Protein AF-A0A9E7F0Q2-F1 (afdb_monomer)

InterPro domains:
  IPR002325 Cytochrome f [PF01333] (90-139)
  IPR002325 Cytochrome f [PR00610] (8-28)
  IPR002325 Cytochrome f [PR00610] (29-49)
  IPR002325 Cytochrome f [PR00610] (50-70)
  IPR011054 Rudiment single hybrid motif [SSF51246] (91-139)
  IPR024094 Cytochrome f large domain [PF16639] (1-76)
  IPR036826 Cytochrome f large domain superfamily [G3DSA:2.60.40.830] (1-110)
  IPR036826 Cytochrome f large domain superfamily [SSF49441] (1-91)

Nearest PDB structures (foldseek):
  9es7-assembly1_C  TM=5.267E-01  e=2.526E-14  Spinacia oleracea
  1cfm-assembly1_C  TM=5.278E-01  e=4.894E-13  Chlamydomonas reinhardtii
  1e2v-assembly3_C  TM=5.280E-01  e=6.845E-13  Chlamydomonas reinhardtii
  1e2w-assembly2_B  TM=5.289E-01  e=1.132E-12  Chlamydomonas reinhardtii
  1q90-assembly1_A  TM=5.269E-01  e=1.198E-12  Chlamydomonas reinhardtii

Structure (mmCIF, N/CA/C/O backbone):
data_AF-A0A9E7F0Q2-F1
#
_entry.id   AF-A0A9E7F0Q2-F1
#
loop_
_atom_site.group_PDB
_atom_site.id
_atom_site.type_symbol
_atom_site.label_atom_id
_atom_site.label_alt_id
_atom_site.label_comp_id
_atom_site.label_asym_id
_atom_site.label_entity_id
_atom_site.label_seq_id
_atom_site.pdbx_PDB_ins_code
_atom_site.Cartn_x
_atom_site.Cartn_y
_atom_site.Cartn_z
_atom_site.occupancy
_atom_site.B_iso_or_equiv
_atom_site.auth_seq_id
_atom_site.auth_comp_id
_atom_site.auth_asym_id
_atom_site.auth_atom_id
_atom_site.pdbx_PDB_model_num
ATOM 1 N N . ASN A 1 1 ? -33.727 -5.129 34.393 1.00 80.00 1 ASN A N 1
ATOM 2 C CA . ASN A 1 1 ? -34.255 -5.003 35.777 1.00 80.00 1 ASN A CA 1
ATOM 3 C C . ASN A 1 1 ? -34.724 -3.576 36.119 1.00 80.00 1 ASN A C 1
ATOM 5 O O . ASN A 1 1 ? -34.947 -3.309 37.291 1.00 80.00 1 ASN A O 1
ATOM 9 N N . GLY A 1 2 ? -34.888 -2.661 35.147 1.00 88.81 2 GLY A N 1
ATOM 10 C CA . GLY A 1 2 ? -35.464 -1.324 35.382 1.00 88.81 2 GLY A CA 1
ATOM 11 C C . GLY A 1 2 ? -34.615 -0.370 36.233 1.00 88.81 2 GLY A C 1
ATOM 12 O O . GLY A 1 2 ? -35.042 0.746 36.510 1.00 88.81 2 GLY A O 1
ATOM 13 N N . LYS A 1 3 ? -33.417 -0.790 36.655 1.00 93.00 3 LYS A N 1
ATOM 14 C CA . LYS A 1 3 ? -32.514 0.031 37.461 1.00 93.00 3 LYS A CA 1
ATOM 15 C C . LYS A 1 3 ? -31.758 1.002 36.561 1.00 93.00 3 LYS A C 1
ATOM 17 O O . LYS A 1 3 ? -31.363 0.641 35.453 1.00 93.00 3 LYS A O 1
ATOM 22 N N . LYS A 1 4 ? -31.519 2.215 37.062 1.00 91.06 4 LYS A N 1
ATOM 23 C CA . LYS A 1 4 ? -30.591 3.157 36.426 1.00 91.06 4 LYS A CA 1
ATOM 24 C C . LYS A 1 4 ? -29.217 2.489 36.321 1.00 91.06 4 LYS A C 1
ATOM 26 O O . LYS A 1 4 ? -28.730 1.937 37.307 1.00 91.06 4 LYS A O 1
ATOM 31 N N . GLY A 1 5 ? -28.632 2.514 35.131 1.00 87.75 5 GLY A N 1
ATOM 32 C CA . GLY A 1 5 ? -27.338 1.909 34.834 1.00 87.75 5 GLY A CA 1
ATOM 33 C C . GLY A 1 5 ? -26.410 2.905 34.153 1.00 87.75 5 GLY A C 1
ATOM 34 O O . GLY A 1 5 ? -26.856 3.930 33.638 1.00 87.75 5 GLY A O 1
ATOM 35 N N . ALA A 1 6 ? -25.116 2.595 34.167 1.00 90.44 6 ALA A N 1
ATOM 36 C CA . ALA A 1 6 ? -24.133 3.337 33.392 1.00 90.44 6 ALA A CA 1
ATOM 37 C C . ALA A 1 6 ? -24.373 3.143 31.884 1.00 90.44 6 ALA A C 1
ATOM 39 O O . ALA A 1 6 ? -24.890 2.111 31.452 1.00 90.44 6 ALA A O 1
ATOM 40 N N . LEU A 1 7 ? -23.993 4.148 31.093 1.00 92.94 7 LEU A N 1
ATOM 41 C CA . LEU A 1 7 ? -24.114 4.108 29.639 1.00 92.94 7 LEU A CA 1
ATOM 42 C C . LEU A 1 7 ? -22.930 3.371 29.012 1.00 92.94 7 LEU A C 1
ATOM 44 O O . LEU A 1 7 ? -21.785 3.500 29.452 1.00 92.94 7 LEU A O 1
ATOM 48 N N . ASN A 1 8 ? -23.225 2.643 27.940 1.00 92.88 8 ASN A N 1
ATOM 49 C CA . ASN A 1 8 ? -22.222 2.070 27.058 1.00 92.88 8 ASN A CA 1
ATOM 50 C C . ASN A 1 8 ? -22.107 2.914 25.789 1.00 92.88 8 ASN A C 1
ATOM 52 O O . ASN A 1 8 ? -23.048 3.605 25.402 1.00 92.88 8 ASN A O 1
ATOM 56 N N . VAL A 1 9 ? -20.957 2.818 25.138 1.00 93.38 9 VAL A N 1
ATOM 57 C CA . VAL A 1 9 ? -20.650 3.484 23.875 1.00 9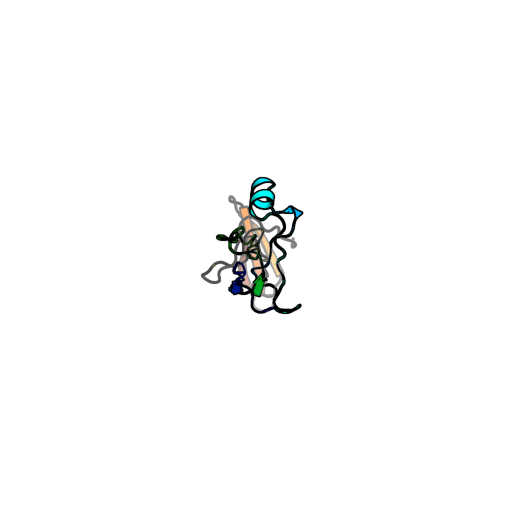3.38 9 VAL A CA 1
ATOM 58 C C . VAL A 1 9 ? -20.190 2.464 22.840 1.00 93.38 9 VAL A C 1
ATOM 60 O O . VAL A 1 9 ? -19.777 1.348 23.167 1.00 93.38 9 VAL A O 1
ATOM 63 N N . GLY A 1 10 ? -20.277 2.854 21.578 1.00 93.50 10 GLY A N 1
ATOM 64 C CA . GLY A 1 10 ? -19.790 2.094 20.438 1.00 93.50 10 GLY A CA 1
ATOM 65 C C . GLY A 1 10 ? -19.633 3.018 19.240 1.00 93.50 10 GLY A C 1
ATOM 66 O O . GLY A 1 10 ? -20.164 4.130 19.236 1.00 93.50 10 GLY A O 1
ATOM 67 N N . ALA A 1 11 ? -18.893 2.565 18.236 1.00 93.62 11 ALA A N 1
ATOM 68 C CA . ALA A 1 11 ? -18.626 3.345 17.038 1.00 93.62 11 ALA A CA 1
ATOM 69 C C . ALA A 1 11 ? -18.491 2.447 15.807 1.00 93.62 11 ALA A C 1
ATOM 71 O O . ALA A 1 11 ? -18.121 1.273 15.900 1.00 93.62 11 ALA A O 1
ATOM 72 N N . VAL A 1 12 ? -18.769 3.039 14.647 1.00 95.00 12 VAL A N 1
ATOM 73 C CA . VAL A 1 12 ? -18.472 2.462 13.335 1.00 95.00 12 VAL A CA 1
ATOM 74 C C . VAL A 1 12 ? -17.597 3.452 12.582 1.00 95.00 12 VAL A C 1
ATOM 76 O O . VAL A 1 12 ? -17.974 4.611 12.416 1.00 95.00 12 VAL A O 1
ATOM 79 N N . LEU A 1 13 ? -16.437 2.989 12.130 1.00 95.31 13 LEU A N 1
ATOM 80 C CA . LEU A 1 13 ? -15.489 3.756 11.335 1.00 95.31 13 LEU A CA 1
ATOM 81 C C . LEU A 1 13 ? -15.464 3.193 9.912 1.00 95.31 13 LEU A C 1
ATOM 83 O O . LEU A 1 13 ? -15.218 2.004 9.717 1.00 95.31 13 LEU A O 1
ATOM 87 N N . ILE A 1 14 ? -15.731 4.048 8.925 1.00 95.94 14 ILE A N 1
ATOM 88 C CA . ILE A 1 14 ? -15.722 3.702 7.499 1.00 95.94 14 ILE A CA 1
ATOM 89 C C . ILE A 1 14 ? -14.532 4.409 6.858 1.00 95.94 14 ILE A C 1
ATOM 91 O O . ILE A 1 14 ? -14.453 5.636 6.890 1.00 95.94 14 ILE A O 1
ATOM 95 N N . LEU A 1 15 ? -13.616 3.634 6.283 1.00 94.69 15 LEU A N 1
ATOM 96 C CA . LEU A 1 15 ? -12.395 4.129 5.650 1.00 94.69 15 LEU A CA 1
ATOM 97 C C . LEU A 1 15 ? -12.421 3.902 4.132 1.00 94.69 15 LEU A C 1
ATOM 99 O O . LEU A 1 15 ? -13.164 3.037 3.653 1.00 94.69 15 LEU A O 1
ATOM 103 N N . PRO A 1 16 ? -11.592 4.634 3.363 1.00 94.00 16 PRO A N 1
ATOM 104 C CA . PRO A 1 16 ? -11.366 4.334 1.955 1.00 94.00 16 PRO A CA 1
ATOM 105 C C . PRO A 1 16 ? -10.877 2.897 1.745 1.00 94.00 16 PRO A C 1
ATOM 107 O O . PRO A 1 16 ? -10.318 2.266 2.646 1.00 94.00 16 PRO A O 1
ATOM 110 N N . ASP A 1 17 ? -11.068 2.382 0.535 1.00 89.25 17 ASP A N 1
ATOM 111 C CA . ASP A 1 17 ? -10.599 1.044 0.191 1.00 89.25 17 ASP A CA 1
ATOM 112 C C . ASP A 1 17 ? -9.067 0.941 0.307 1.00 89.25 17 ASP A C 1
ATOM 114 O O . ASP A 1 17 ? -8.327 1.882 0.020 1.00 89.25 17 ASP A O 1
ATOM 118 N N . GLY A 1 18 ? -8.596 -0.222 0.764 1.00 88.88 18 GLY A N 1
ATOM 119 C CA . GLY A 1 18 ? -7.180 -0.498 1.026 1.00 88.88 18 GLY A CA 1
ATOM 120 C C . GLY A 1 18 ? -6.723 -0.207 2.459 1.00 88.88 18 GLY A C 1
ATOM 121 O O . GLY A 1 18 ? -5.717 -0.765 2.883 1.00 88.88 18 GLY A O 1
ATOM 122 N N . PHE A 1 19 ? -7.463 0.597 3.226 1.00 93.19 19 PHE A N 1
ATOM 123 C CA . PHE A 1 19 ? -7.202 0.761 4.657 1.00 93.19 19 PHE A CA 1
ATOM 124 C C . PHE A 1 19 ? -7.763 -0.420 5.455 1.00 93.19 19 PHE A C 1
ATOM 126 O O . PHE A 1 19 ? -8.874 -0.892 5.197 1.00 93.19 19 PHE A O 1
ATOM 133 N N . GLU A 1 20 ? -7.022 -0.870 6.463 1.00 93.25 20 GLU A N 1
ATOM 134 C CA . GLU A 1 20 ? -7.457 -1.938 7.368 1.00 93.25 20 GLU A CA 1
ATOM 135 C C . GLU A 1 20 ? -6.935 -1.721 8.796 1.00 93.25 20 GLU A C 1
ATOM 137 O O . GLU A 1 20 ? -6.177 -0.789 9.065 1.00 93.25 20 GLU A O 1
ATOM 142 N N . LEU A 1 21 ? -7.374 -2.558 9.740 1.00 92.75 21 LEU A N 1
ATOM 143 C CA . LEU A 1 21 ? -6.813 -2.566 11.092 1.00 92.75 21 LEU A CA 1
ATOM 144 C C . LEU A 1 21 ? -5.340 -2.966 11.044 1.00 92.75 21 LEU A C 1
ATOM 146 O O . LEU A 1 21 ? -4.980 -3.956 10.406 1.00 92.75 21 LEU A O 1
ATOM 150 N N . ALA A 1 22 ? -4.500 -2.228 11.765 1.00 92.38 22 ALA A N 1
ATOM 151 C CA . ALA A 1 22 ? -3.095 -2.569 11.872 1.00 92.38 22 ALA A CA 1
ATOM 152 C C . ALA A 1 22 ? -2.920 -3.908 12.611 1.00 92.38 22 ALA A C 1
ATOM 154 O O . ALA A 1 22 ? -3.554 -4.132 13.649 1.00 92.38 22 ALA A O 1
ATOM 155 N N . PRO A 1 23 ? -2.051 -4.799 12.109 1.00 90.50 23 PRO A N 1
ATOM 156 C CA . PRO A 1 23 ? -1.754 -6.049 12.785 1.00 90.50 23 PRO A CA 1
ATOM 157 C C . PRO A 1 23 ? -0.984 -5.782 14.090 1.00 90.50 23 PRO A C 1
ATOM 159 O O . PRO A 1 23 ? -0.302 -4.765 14.241 1.00 90.50 23 PRO A O 1
ATOM 162 N N . LEU A 1 24 ? -1.121 -6.685 15.067 1.00 87.19 24 LEU A N 1
ATOM 163 C CA . LEU A 1 24 ? -0.642 -6.478 16.444 1.00 87.19 24 LEU A CA 1
ATOM 164 C C . LEU A 1 24 ? 0.873 -6.252 16.549 1.00 87.19 24 LEU A C 1
ATOM 166 O O . LEU A 1 24 ? 1.338 -5.640 17.508 1.00 87.19 24 LEU A O 1
ATOM 170 N N . ASP A 1 25 ? 1.646 -6.753 15.598 1.00 90.31 25 ASP A N 1
ATOM 171 C CA . ASP A 1 25 ? 3.094 -6.577 15.491 1.00 90.31 25 ASP A CA 1
ATOM 172 C C . ASP A 1 25 ? 3.498 -5.157 15.059 1.00 90.31 25 ASP A C 1
ATOM 174 O O . ASP A 1 25 ? 4.584 -4.705 15.413 1.00 90.31 25 ASP A O 1
ATOM 178 N N . ARG A 1 26 ? 2.619 -4.421 14.365 1.00 89.50 26 ARG A N 1
ATOM 179 C CA . ARG A 1 26 ? 2.870 -3.041 13.905 1.00 89.50 26 ARG A CA 1
ATOM 180 C C . ARG A 1 26 ? 2.413 -1.954 14.882 1.00 89.50 26 ARG A C 1
ATOM 182 O O . ARG A 1 26 ? 2.681 -0.778 14.650 1.00 89.50 26 ARG A O 1
ATOM 189 N N . ILE A 1 27 ? 1.731 -2.316 15.967 1.00 90.00 27 ILE A N 1
ATOM 190 C CA . ILE A 1 27 ? 1.252 -1.357 16.972 1.00 90.00 27 ILE A CA 1
ATOM 191 C C . ILE A 1 27 ? 2.327 -1.174 18.049 1.00 90.00 27 ILE A C 1
ATOM 193 O O . ILE A 1 27 ? 2.748 -2.145 18.688 1.00 90.00 27 ILE A O 1
ATOM 197 N N . SER A 1 28 ? 2.748 0.073 18.278 1.00 92.00 28 SER A N 1
ATOM 198 C CA . SER A 1 28 ? 3.729 0.404 19.315 1.00 92.00 28 SER A CA 1
ATOM 199 C C . SER A 1 28 ? 3.215 0.043 20.721 1.00 92.00 28 SER A C 1
ATOM 201 O O . SER A 1 28 ? 2.002 0.066 20.956 1.00 92.00 28 SER A O 1
ATOM 203 N N . PRO A 1 29 ? 4.104 -0.272 21.684 1.00 91.38 29 PRO A N 1
ATOM 204 C CA . PRO A 1 29 ? 3.695 -0.589 23.055 1.00 91.38 29 PRO A CA 1
ATOM 205 C C . PRO A 1 29 ? 2.848 0.516 23.702 1.00 91.38 29 PRO A C 1
ATOM 207 O O . PRO A 1 29 ? 1.842 0.220 24.338 1.00 91.38 29 PRO A O 1
ATOM 210 N N . GLU A 1 30 ? 3.197 1.782 23.452 1.00 91.00 30 GLU A N 1
ATOM 211 C CA . GLU A 1 30 ? 2.451 2.945 23.946 1.00 91.00 30 GLU A CA 1
ATOM 212 C C . GLU A 1 30 ? 1.011 2.982 23.406 1.00 91.00 30 GLU A C 1
ATOM 214 O O . GLU A 1 30 ? 0.058 3.216 24.149 1.00 91.00 30 GLU A O 1
ATOM 219 N N . LEU A 1 31 ? 0.823 2.714 22.108 1.00 89.75 31 LEU A N 1
ATOM 220 C CA . LEU A 1 31 ? -0.512 2.681 21.508 1.00 89.75 31 LEU A CA 1
ATOM 221 C C . LEU A 1 31 ? -1.323 1.480 21.999 1.00 89.75 31 LEU A C 1
ATOM 223 O O . LEU A 1 31 ? -2.526 1.615 22.211 1.00 89.75 31 LEU A O 1
ATOM 227 N N . LYS A 1 32 ? -0.684 0.325 22.229 1.00 89.12 32 LYS A N 1
ATOM 228 C CA . LYS A 1 32 ? -1.354 -0.853 22.805 1.00 89.12 32 LYS A CA 1
ATOM 229 C C . LYS A 1 32 ? -1.919 -0.561 24.189 1.00 89.12 32 LYS A C 1
ATOM 231 O O . LYS A 1 32 ? -3.051 -0.947 24.467 1.00 89.12 32 LYS A O 1
ATOM 236 N N . GLU A 1 33 ? -1.165 0.139 25.030 1.00 89.44 33 GLU A N 1
ATOM 237 C CA . GLU A 1 33 ? -1.622 0.520 26.367 1.00 89.44 33 GLU A CA 1
ATOM 238 C C . GLU A 1 33 ? -2.841 1.451 26.301 1.00 89.44 33 GLU A C 1
ATOM 240 O O . GLU A 1 33 ? -3.833 1.221 26.992 1.00 89.44 33 GLU A O 1
ATOM 245 N N . LYS A 1 34 ? -2.812 2.439 25.397 1.00 87.19 34 LYS A N 1
ATOM 246 C CA . LYS A 1 34 ? -3.921 3.383 25.181 1.00 87.19 34 LYS A CA 1
ATOM 247 C C . LYS A 1 34 ? -5.186 2.720 24.627 1.00 87.19 34 LYS A C 1
ATOM 249 O O . LYS A 1 34 ? -6.292 3.083 25.017 1.00 87.19 34 LYS A O 1
ATOM 254 N N . ILE A 1 35 ? -5.039 1.748 23.728 1.00 89.31 35 ILE A N 1
ATOM 255 C CA . ILE A 1 35 ? -6.159 0.952 23.201 1.00 89.31 35 ILE A CA 1
ATOM 256 C C . ILE A 1 35 ? -6.737 0.051 24.304 1.00 89.31 35 ILE A C 1
ATOM 258 O O . ILE A 1 35 ? -7.950 -0.162 24.381 1.00 89.31 35 ILE A O 1
ATOM 262 N N . GLY A 1 36 ? -5.877 -0.472 25.180 1.00 84.50 36 GLY A N 1
ATOM 263 C CA . GLY A 1 36 ? -6.259 -1.389 26.244 1.00 84.50 36 GLY A CA 1
ATOM 264 C C . GLY A 1 36 ? -6.913 -2.659 25.695 1.00 84.50 36 GLY A C 1
ATOM 265 O O . GLY A 1 36 ? -6.507 -3.204 24.674 1.00 84.50 36 GLY A O 1
ATOM 266 N N . ASN A 1 37 ? -7.968 -3.128 26.365 1.00 84.81 37 ASN A N 1
ATOM 267 C CA . ASN A 1 37 ? -8.664 -4.375 26.014 1.00 84.81 37 ASN A CA 1
ATOM 268 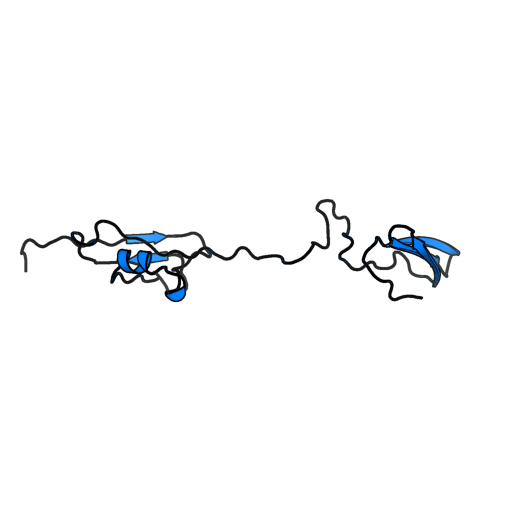C C . ASN A 1 37 ? -9.822 -4.172 25.022 1.00 84.81 37 ASN A C 1
ATOM 270 O O . ASN A 1 37 ? -10.817 -4.899 25.067 1.00 84.81 37 ASN A O 1
ATOM 274 N N . LEU A 1 38 ? -9.739 -3.153 24.168 1.00 89.75 38 LEU A N 1
ATOM 275 C CA . LEU A 1 38 ? -10.7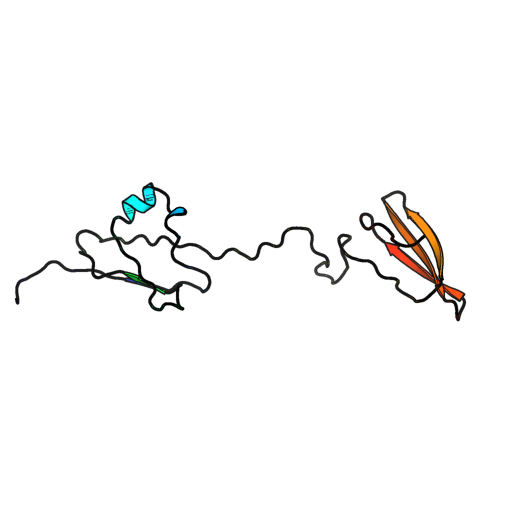44 -2.917 23.140 1.00 89.75 38 LEU A CA 1
ATOM 276 C C . LEU A 1 38 ? -10.614 -3.951 22.014 1.00 89.75 38 LEU A C 1
ATOM 278 O O . LEU A 1 38 ? -9.528 -4.203 21.498 1.00 89.75 38 LEU A O 1
ATOM 282 N N . SER A 1 39 ? -11.743 -4.547 21.631 1.00 89.12 39 SER A N 1
ATOM 283 C CA . SER A 1 39 ? -11.826 -5.479 20.508 1.00 89.12 39 SER A CA 1
ATOM 284 C C . SER A 1 39 ? -12.465 -4.781 19.315 1.00 89.12 39 SER A C 1
ATOM 286 O O . SER A 1 39 ?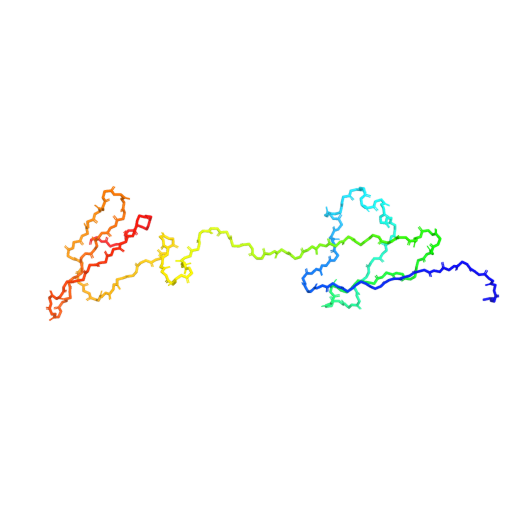 -13.569 -4.245 19.419 1.00 89.12 39 SER A O 1
ATOM 288 N N . PHE A 1 40 ? -11.759 -4.795 18.187 1.00 92.94 40 PHE A N 1
ATOM 289 C CA . PHE A 1 40 ? -12.237 -4.261 16.919 1.00 92.94 40 PHE A CA 1
ATOM 290 C C . PHE A 1 40 ? -12.679 -5.410 16.023 1.00 92.94 40 PHE A C 1
ATOM 292 O O . PHE A 1 40 ? -11.998 -6.432 15.928 1.00 92.94 40 PHE A O 1
ATOM 299 N N . GLN A 1 41 ? -13.804 -5.231 15.344 1.00 92.00 41 GLN A N 1
ATOM 300 C CA . GLN A 1 41 ? -14.331 -6.215 14.408 1.00 92.00 41 GLN A CA 1
ATOM 301 C C . GLN A 1 41 ? -14.537 -5.571 13.046 1.00 92.00 41 GLN A C 1
ATOM 303 O O . GLN A 1 41 ? -14.989 -4.433 12.947 1.00 92.00 41 GLN A O 1
ATOM 308 N N . SER A 1 42 ? -14.232 -6.299 11.978 1.00 92.94 42 SER A N 1
ATOM 309 C CA . SER A 1 42 ? -14.673 -5.886 10.648 1.00 92.94 42 SER A CA 1
ATOM 310 C C . SER A 1 42 ? -16.179 -6.094 10.529 1.00 92.94 42 SER A C 1
ATOM 312 O O . SER A 1 42 ? -16.697 -7.135 10.930 1.00 92.94 42 SER A O 1
ATOM 314 N N . TYR A 1 43 ? -16.883 -5.134 9.929 1.00 92.12 43 TYR A N 1
ATOM 315 C CA . TYR A 1 43 ? -18.335 -5.224 9.738 1.00 92.12 43 TYR A CA 1
ATOM 316 C C . TYR A 1 43 ? -18.742 -6.465 8.930 1.00 92.12 43 TYR A C 1
ATOM 318 O O . TYR A 1 43 ? -19.791 -7.060 9.170 1.00 92.12 43 TYR A O 1
ATOM 326 N N . ARG A 1 44 ? -17.905 -6.866 7.962 1.00 91.69 44 ARG A N 1
ATOM 327 C CA . ARG A 1 44 ? -18.034 -8.122 7.210 1.00 91.69 44 ARG A CA 1
ATOM 328 C C . ARG A 1 44 ? -16.649 -8.704 6.918 1.00 91.69 44 ARG A C 1
ATOM 330 O O . ARG A 1 44 ? -15.717 -7.921 6.736 1.00 91.69 44 ARG A O 1
ATOM 337 N N . PRO A 1 45 ? -16.515 -10.033 6.739 1.00 88.44 45 PRO A N 1
ATOM 338 C CA . PRO A 1 45 ? -15.233 -10.666 6.397 1.00 88.44 45 PRO A CA 1
ATOM 339 C C . PRO A 1 45 ? -14.540 -10.057 5.165 1.00 88.44 45 PRO A C 1
ATOM 341 O O . PRO A 1 45 ? -13.323 -9.901 5.146 1.00 88.44 45 PRO A O 1
ATOM 344 N N . ASN A 1 46 ? -15.326 -9.638 4.166 1.00 90.25 46 ASN A N 1
ATOM 345 C CA . ASN A 1 46 ? -14.829 -9.062 2.909 1.00 90.25 46 ASN A CA 1
ATOM 346 C C . ASN A 1 46 ? -14.737 -7.523 2.926 1.00 90.25 46 ASN A C 1
ATOM 348 O O . ASN A 1 46 ? -14.443 -6.916 1.899 1.00 90.25 46 ASN A O 1
ATOM 352 N N . LYS A 1 47 ? -15.042 -6.867 4.053 1.00 90.56 47 LYS A N 1
ATOM 353 C CA . LYS A 1 47 ? -15.016 -5.402 4.199 1.00 90.56 47 LYS A CA 1
ATOM 354 C C . LYS A 1 47 ? -14.169 -5.026 5.408 1.00 90.56 47 LYS A C 1
ATOM 356 O O . LYS A 1 47 ? -14.690 -4.730 6.480 1.00 90.56 47 LYS A O 1
ATOM 361 N N . ARG A 1 48 ? -12.849 -5.064 5.210 1.00 91.88 48 ARG A N 1
ATOM 362 C CA . ARG A 1 48 ? -11.849 -4.768 6.247 1.00 91.88 48 ARG A CA 1
ATOM 363 C C . ARG A 1 48 ? -11.721 -3.279 6.572 1.00 91.88 48 ARG A C 1
ATOM 365 O O . ARG A 1 48 ? -11.335 -2.943 7.684 1.00 91.88 48 ARG A O 1
ATOM 372 N N . ASN A 1 49 ? -12.110 -2.409 5.641 1.00 94.38 49 ASN A N 1
ATOM 373 C CA . ASN A 1 49 ? -12.112 -0.954 5.797 1.00 94.38 49 ASN A CA 1
ATOM 374 C C . ASN A 1 49 ? -13.295 -0.411 6.619 1.00 94.38 49 ASN A C 1
ATOM 376 O O . ASN A 1 49 ? -13.358 0.788 6.877 1.00 94.38 49 ASN A O 1
ATOM 380 N N . ILE A 1 50 ? -14.238 -1.269 7.024 1.00 96.12 50 ILE A N 1
ATOM 381 C CA . ILE A 1 50 ? -15.349 -0.894 7.903 1.00 96.12 50 ILE A CA 1
ATOM 382 C C . ILE A 1 50 ? -15.145 -1.581 9.247 1.00 96.12 50 ILE A C 1
ATOM 384 O O . ILE A 1 50 ? -15.256 -2.806 9.348 1.00 96.12 50 ILE A O 1
ATOM 388 N N . ILE A 1 51 ? -14.864 -0.786 10.273 1.00 96.12 51 ILE A N 1
ATOM 389 C CA . ILE A 1 51 ? -14.462 -1.257 11.596 1.00 96.12 51 ILE A CA 1
ATOM 390 C C . ILE A 1 51 ? -15.547 -0.896 12.605 1.00 96.12 51 ILE A C 1
ATOM 392 O O . ILE A 1 51 ? -15.987 0.249 12.681 1.00 96.12 51 ILE A O 1
ATOM 396 N N . VAL A 1 52 ? -15.968 -1.879 13.390 1.00 95.06 52 VAL A N 1
ATOM 397 C CA . VAL A 1 52 ? -17.006 -1.772 14.414 1.00 95.06 52 VAL A CA 1
ATOM 398 C C . VAL A 1 52 ? -16.395 -2.047 15.781 1.00 95.06 52 VAL A C 1
ATOM 400 O O . VAL A 1 52 ? -15.577 -2.957 15.939 1.00 95.06 52 VAL A O 1
ATOM 403 N N . ILE A 1 53 ? -16.815 -1.265 16.773 1.00 94.69 53 ILE A N 1
ATOM 404 C CA . ILE A 1 53 ? -16.427 -1.430 18.172 1.00 94.69 53 ILE A CA 1
ATOM 405 C C . ILE A 1 53 ? -17.611 -1.170 19.104 1.00 94.69 53 ILE A C 1
ATOM 407 O O . ILE A 1 53 ? -18.404 -0.252 18.888 1.00 94.69 53 ILE A O 1
ATOM 411 N N . GLY A 1 54 ? -17.703 -1.965 20.168 1.00 90.81 54 GLY A N 1
ATOM 412 C CA . GLY A 1 54 ? -18.717 -1.826 21.211 1.00 90.81 54 GLY A CA 1
ATOM 413 C C . GLY A 1 54 ? -19.708 -2.993 21.277 1.00 90.81 54 GLY A C 1
ATOM 414 O O . GLY A 1 54 ? -19.678 -3.882 20.426 1.00 90.81 54 GLY A O 1
ATOM 415 N N . PRO A 1 55 ? -20.594 -3.000 22.288 1.00 92.62 55 PRO A N 1
ATOM 416 C CA . PRO A 1 55 ? -20.728 -1.989 23.343 1.00 92.62 55 PRO A CA 1
ATOM 417 C C . PRO A 1 55 ? -19.601 -2.063 24.388 1.00 92.62 55 PRO A C 1
ATOM 419 O O . PRO A 1 55 ? -19.256 -3.144 24.859 1.00 92.62 55 PRO A O 1
ATOM 422 N N . VAL A 1 56 ? -19.050 -0.911 24.784 1.00 92.50 56 VAL A N 1
ATOM 423 C CA . VAL A 1 56 ? -18.050 -0.790 25.864 1.00 92.50 56 VAL A CA 1
ATOM 424 C C . VAL A 1 56 ? -18.471 0.248 26.912 1.00 92.50 56 VAL A C 1
ATOM 426 O O . VAL A 1 56 ? -19.230 1.156 26.578 1.00 92.50 56 VAL A O 1
ATOM 429 N N . PRO A 1 57 ? -18.004 0.161 28.174 1.00 92.94 57 PRO A N 1
ATOM 430 C CA . PRO A 1 57 ? -18.383 1.118 29.217 1.00 92.94 57 PRO A CA 1
ATOM 431 C C . PRO A 1 57 ? -17.958 2.553 28.879 1.00 92.94 57 PRO A C 1
ATOM 433 O O . PRO A 1 57 ? -16.764 2.848 28.808 1.00 92.94 57 PRO A O 1
ATOM 436 N N . GLY A 1 58 ? -18.922 3.465 28.731 1.00 89.69 58 GLY A N 1
ATOM 437 C CA . GLY A 1 58 ? -18.662 4.843 28.292 1.00 89.69 58 GLY A CA 1
ATOM 438 C C . GLY A 1 58 ? -17.854 5.676 29.284 1.00 89.69 58 GLY A C 1
ATOM 439 O O . GLY A 1 58 ? -17.089 6.540 28.882 1.00 89.69 58 GLY A O 1
ATOM 440 N N . GLN A 1 59 ? -17.960 5.374 30.582 1.00 88.88 59 GLN A N 1
ATOM 441 C CA . GLN A 1 59 ? -17.155 6.036 31.617 1.00 88.88 59 GLN A CA 1
ATOM 442 C C . GLN A 1 59 ? -15.658 5.728 31.492 1.00 88.88 59 GLN A C 1
ATOM 444 O O . GLN A 1 59 ? -14.835 6.540 31.896 1.00 88.88 59 GLN A O 1
ATOM 449 N N . LYS A 1 60 ? -15.310 4.547 30.964 1.00 88.94 60 LYS A N 1
ATOM 450 C CA . LYS A 1 60 ? -13.918 4.121 30.780 1.00 88.94 60 LYS A CA 1
ATOM 451 C C . LYS A 1 60 ? -13.381 4.516 29.406 1.00 88.94 60 LYS A C 1
ATOM 453 O O . LYS A 1 60 ? -12.199 4.806 29.278 1.00 88.94 60 LYS A O 1
ATOM 458 N N . TYR A 1 61 ? -14.245 4.501 28.397 1.00 88.56 61 TYR A N 1
ATOM 459 C CA . TYR A 1 61 ? -13.881 4.714 27.002 1.00 88.56 61 TYR A CA 1
ATOM 460 C C . TYR A 1 61 ? -14.627 5.922 26.438 1.00 88.56 61 TYR A C 1
ATOM 462 O O . TYR A 1 61 ? -15.496 5.779 25.583 1.00 88.56 61 TYR A O 1
ATOM 470 N N . SER A 1 62 ? -14.302 7.116 26.937 1.00 87.44 62 SER A N 1
ATOM 471 C CA . SER A 1 62 ? -14.785 8.375 26.351 1.00 87.44 62 SER A CA 1
ATOM 472 C C . SER A 1 62 ? -14.137 8.661 24.995 1.00 87.44 62 SER A C 1
ATOM 474 O O . SER A 1 62 ? -14.743 9.300 24.141 1.00 87.44 62 SER A O 1
ATOM 476 N N . GLU A 1 63 ? -12.921 8.153 24.796 1.00 89.12 63 GLU A N 1
ATOM 477 C CA . GLU A 1 63 ? -12.156 8.239 23.559 1.00 89.12 63 GLU A CA 1
ATOM 478 C C . GLU A 1 63 ? -11.753 6.835 23.103 1.00 89.12 63 GLU A C 1
ATOM 480 O O . GLU A 1 63 ? -11.416 5.969 23.915 1.00 89.12 63 GLU A O 1
ATOM 485 N N . ILE A 1 64 ? -11.801 6.606 21.790 1.00 91.25 64 ILE A N 1
ATOM 486 C CA . ILE A 1 64 ? -11.438 5.334 21.166 1.00 91.25 64 ILE A CA 1
ATOM 487 C C . ILE A 1 64 ? -10.374 5.611 20.110 1.00 91.25 64 ILE A C 1
ATOM 489 O O . ILE A 1 64 ? -10.612 6.343 19.151 1.00 91.25 64 ILE A O 1
ATOM 493 N N . ILE A 1 65 ? -9.209 4.988 20.273 1.00 92.12 65 ILE A N 1
ATOM 494 C CA . ILE A 1 65 ? -8.098 5.084 19.326 1.00 92.12 65 ILE A CA 1
ATOM 495 C C . ILE A 1 65 ? -8.147 3.875 18.396 1.00 92.12 65 ILE A C 1
ATOM 497 O O . ILE A 1 65 ? -8.083 2.735 18.850 1.00 92.12 65 ILE A O 1
ATOM 501 N N . PHE A 1 66 ? -8.242 4.125 17.091 1.00 93.38 66 PHE A N 1
ATOM 502 C CA . PHE A 1 66 ? -8.255 3.081 16.070 1.00 93.38 66 PHE A CA 1
ATOM 503 C C . PHE A 1 66 ? -6.848 2.900 15.482 1.00 93.38 66 PHE A C 1
ATOM 505 O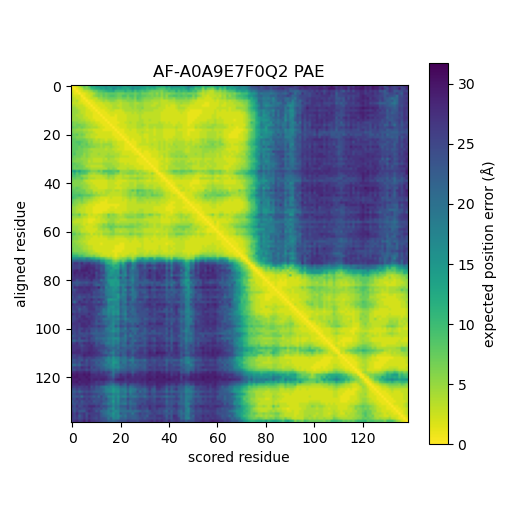 O . PHE A 1 66 ? -6.334 3.831 14.857 1.00 93.38 66 PHE A O 1
ATOM 512 N N . PRO A 1 67 ? -6.214 1.724 15.636 1.00 93.00 67 PRO A N 1
ATOM 513 C CA . PRO A 1 67 ? -4.943 1.441 14.983 1.00 93.00 67 PRO A CA 1
ATOM 514 C C . PRO A 1 67 ? -5.196 1.107 13.508 1.00 93.00 67 PRO A C 1
ATOM 516 O O . PRO A 1 67 ? -5.580 -0.012 13.173 1.00 93.00 67 PRO A O 1
ATOM 519 N N . ILE A 1 68 ? -5.010 2.084 12.623 1.00 93.56 68 ILE A N 1
ATOM 520 C CA . ILE A 1 68 ? -5.257 1.932 11.184 1.00 93.56 68 ILE A CA 1
ATOM 521 C C . ILE A 1 68 ? -3.940 1.761 10.429 1.00 93.56 68 ILE A C 1
ATOM 523 O O . ILE A 1 68 ? -2.995 2.522 10.635 1.00 93.56 68 ILE A O 1
ATOM 527 N N . LEU A 1 69 ? -3.900 0.785 9.525 1.00 91.31 69 LEU A N 1
ATOM 528 C CA . LEU A 1 69 ? -2.837 0.602 8.549 1.00 91.31 69 LEU A CA 1
ATOM 529 C C . LEU A 1 69 ? -3.278 1.165 7.193 1.00 91.31 69 LEU A C 1
ATOM 531 O O . LEU A 1 69 ? -4.350 0.833 6.682 1.00 91.31 69 LEU A O 1
ATOM 535 N N . SER A 1 70 ? -2.442 2.028 6.618 1.00 90.69 70 SER A N 1
ATOM 536 C CA . SER A 1 70 ? -2.628 2.542 5.262 1.00 90.69 70 SER A CA 1
ATOM 537 C C . SER A 1 70 ? -2.260 1.491 4.212 1.00 90.69 70 SER A C 1
ATOM 539 O O . SER A 1 70 ? -1.322 0.722 4.442 1.00 90.69 70 SER A O 1
ATOM 541 N N . PRO A 1 71 ? -2.916 1.492 3.039 1.00 87.81 71 PRO A N 1
ATOM 542 C CA . PRO A 1 71 ? -2.489 0.659 1.924 1.00 87.81 71 PRO A CA 1
ATOM 543 C C . PRO A 1 71 ? -1.073 1.040 1.480 1.00 87.81 71 PRO A C 1
ATOM 545 O O . PRO A 1 71 ? -0.717 2.218 1.444 1.00 87.81 71 PRO A O 1
ATOM 548 N N . GLU A 1 72 ? -0.276 0.042 1.106 1.00 79.19 72 GLU A N 1
ATOM 549 C CA . GLU A 1 72 ? 1.026 0.272 0.481 1.00 79.19 72 GLU A CA 1
ATOM 550 C C . GLU A 1 72 ? 0.802 0.858 -0.927 1.00 79.19 72 GLU A C 1
ATOM 552 O O . GLU A 1 72 ? 0.155 0.208 -1.759 1.00 79.19 72 GLU A O 1
ATOM 557 N N . PRO A 1 73 ? 1.306 2.066 -1.244 1.00 68.44 73 PRO A N 1
ATOM 558 C CA . PRO A 1 73 ? 1.292 2.548 -2.616 1.00 68.44 73 PRO A CA 1
ATOM 559 C C . PRO A 1 73 ? 2.171 1.604 -3.437 1.00 68.44 73 PRO A C 1
ATOM 561 O O . PRO A 1 73 ? 3.315 1.354 -3.064 1.00 68.44 73 PRO A O 1
ATOM 564 N N . GLY A 1 74 ? 1.641 1.049 -4.531 1.00 61.41 74 GLY A N 1
ATOM 565 C CA . GLY A 1 74 ? 2.372 0.130 -5.406 1.00 61.41 74 GLY A CA 1
ATOM 566 C C . GLY A 1 74 ? 3.739 0.703 -5.789 1.00 61.41 74 GLY A C 1
ATOM 567 O O . GLY A 1 74 ? 3.844 1.584 -6.640 1.00 61.41 74 GLY A O 1
ATOM 568 N N . GLY A 1 75 ? 4.786 0.244 -5.104 1.00 60.28 75 GLY A N 1
ATOM 569 C CA . GLY A 1 75 ? 6.118 0.817 -5.207 1.00 60.28 75 GLY A CA 1
ATOM 570 C C . GLY A 1 75 ? 6.815 0.327 -6.466 1.00 60.28 75 GLY A C 1
ATOM 571 O O . GLY A 1 75 ? 7.328 -0.792 -6.499 1.00 60.28 75 GLY A O 1
ATOM 572 N N . ASN A 1 76 ? 6.889 1.174 -7.490 1.00 67.88 76 ASN A N 1
ATOM 573 C CA . ASN A 1 76 ? 7.768 0.930 -8.628 1.00 67.88 76 ASN A CA 1
ATOM 574 C C . ASN A 1 76 ? 9.225 1.075 -8.168 1.00 67.88 76 ASN A C 1
ATOM 576 O O . ASN A 1 76 ? 9.661 2.160 -7.786 1.00 67.88 76 ASN A O 1
ATOM 580 N N . ARG A 1 77 ? 9.990 -0.022 -8.196 1.00 74.75 77 ARG A N 1
ATOM 581 C CA . ARG A 1 77 ? 11.441 -0.002 -7.960 1.00 74.75 77 ARG A CA 1
ATOM 582 C C . ARG A 1 77 ? 12.178 0.034 -9.295 1.00 74.75 77 ARG A C 1
ATOM 584 O O . ARG A 1 77 ? 11.949 -0.811 -10.153 1.00 74.75 77 ARG A O 1
ATOM 591 N N . GLY A 1 78 ? 13.098 0.985 -9.441 1.00 77.94 78 GLY A N 1
ATOM 592 C CA . GLY A 1 78 ? 13.904 1.166 -10.651 1.00 77.94 78 GLY A CA 1
ATOM 593 C C . GLY A 1 78 ? 13.425 2.312 -11.546 1.00 77.94 78 GLY A C 1
ATOM 594 O O . GLY A 1 78 ? 12.460 3.011 -11.245 1.00 77.94 78 GLY A O 1
ATOM 595 N N . ARG A 1 79 ? 14.152 2.545 -12.643 1.00 86.19 79 ARG A N 1
ATOM 596 C CA . ARG A 1 79 ? 13.878 3.636 -13.591 1.00 86.19 79 ARG A CA 1
ATOM 597 C C . ARG A 1 79 ? 12.814 3.211 -14.604 1.00 86.19 79 ARG A C 1
ATOM 599 O O . ARG A 1 79 ? 12.863 2.091 -15.107 1.00 86.19 79 ARG A O 1
ATOM 606 N N . GLY A 1 80 ? 11.904 4.120 -14.949 1.00 87.19 80 GLY A N 1
ATOM 607 C CA . GLY A 1 80 ? 10.887 3.890 -15.979 1.00 87.19 80 GLY A CA 1
ATOM 608 C C . GLY A 1 80 ? 11.477 3.636 -17.373 1.00 87.19 80 GLY A C 1
ATOM 609 O O . GLY A 1 80 ? 12.600 4.044 -17.680 1.00 87.19 80 GLY A O 1
ATOM 610 N N . GLN A 1 81 ? 10.707 2.957 -18.223 1.00 90.75 81 GLN A N 1
ATOM 611 C CA . GLN A 1 81 ? 11.109 2.605 -19.593 1.00 90.75 81 GLN A CA 1
ATOM 612 C C . GLN A 1 81 ? 10.750 3.689 -20.623 1.00 90.75 81 GLN A C 1
ATOM 614 O O . GLN A 1 81 ? 11.374 3.762 -21.679 1.00 90.75 81 GLN A O 1
ATOM 619 N N . ILE A 1 82 ? 9.748 4.517 -20.321 1.00 89.62 82 ILE A N 1
ATOM 620 C CA . ILE A 1 82 ? 9.153 5.503 -21.231 1.00 89.62 82 ILE A CA 1
ATOM 621 C C . ILE A 1 82 ? 8.975 6.817 -20.462 1.00 89.62 82 ILE A C 1
ATOM 623 O O . ILE A 1 82 ? 8.608 6.797 -19.283 1.00 89.62 82 ILE A O 1
ATOM 627 N N . TYR A 1 83 ? 9.273 7.939 -21.109 1.00 88.56 83 TYR A N 1
ATOM 628 C CA . TYR A 1 83 ? 9.030 9.282 -20.586 1.00 88.56 83 TYR A CA 1
ATOM 629 C C . TYR A 1 83 ? 7.612 9.765 -20.929 1.00 88.56 83 TYR A C 1
ATOM 631 O O . TYR A 1 83 ? 6.923 9.191 -21.766 1.00 88.56 83 TYR A O 1
ATOM 639 N N . HIS A 1 84 ? 7.158 10.843 -20.287 1.00 89.38 84 HIS A N 1
ATOM 640 C CA . HIS A 1 84 ? 5.799 11.375 -20.473 1.00 89.38 84 HIS A CA 1
ATOM 641 C C . HIS A 1 84 ? 5.494 11.827 -21.914 1.00 89.38 84 HIS A C 1
ATOM 643 O O . HIS A 1 84 ? 4.332 11.865 -22.301 1.00 89.38 84 HIS A O 1
ATOM 649 N N . ASP A 1 85 ? 6.519 12.144 -2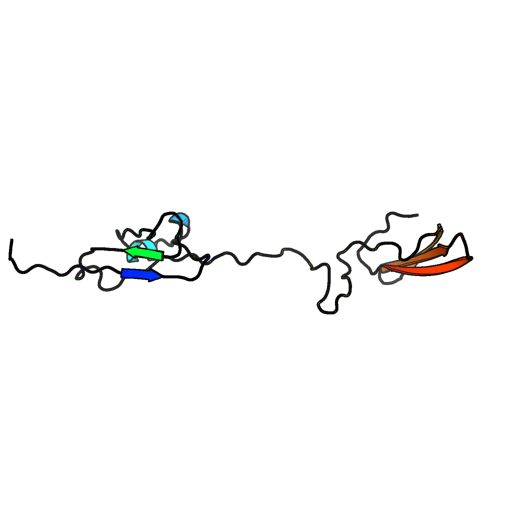2.707 1.00 91.75 85 ASP A N 1
ATOM 650 C CA . ASP A 1 85 ? 6.413 12.502 -24.128 1.00 91.75 85 ASP A CA 1
ATOM 651 C C . ASP A 1 85 ? 6.335 11.278 -25.067 1.00 91.75 85 ASP A C 1
ATOM 653 O O . ASP A 1 85 ? 6.279 11.431 -26.285 1.00 91.75 85 ASP A O 1
ATOM 657 N N . GLY A 1 86 ? 6.349 10.060 -24.514 1.00 90.75 86 GLY A N 1
ATOM 658 C CA . GLY A 1 86 ? 6.353 8.804 -25.265 1.00 90.75 86 GLY A CA 1
ATOM 659 C C . GLY A 1 86 ? 7.739 8.352 -25.732 1.00 90.75 86 GLY A C 1
ATOM 660 O O . GLY A 1 86 ? 7.864 7.256 -26.283 1.00 90.75 86 GLY A O 1
ATOM 661 N N . SER A 1 87 ? 8.794 9.138 -25.496 1.00 90.69 87 SER A N 1
ATOM 662 C CA . SER A 1 87 ? 10.157 8.748 -25.851 1.00 90.69 87 SER A CA 1
ATOM 663 C C . SER A 1 87 ? 10.689 7.646 -24.925 1.00 90.69 87 SER A C 1
ATOM 665 O O . SER A 1 87 ? 10.345 7.547 -23.742 1.00 90.69 87 SER A O 1
ATOM 667 N N . LYS A 1 88 ? 11.533 6.766 -25.473 1.00 91.56 88 LYS A N 1
ATOM 668 C CA . LYS A 1 88 ? 12.147 5.654 -24.733 1.00 91.56 88 LYS A CA 1
ATOM 669 C C . LYS A 1 88 ? 13.275 6.154 -23.830 1.00 91.56 88 LYS A C 1
ATOM 671 O O . LYS A 1 88 ? 14.114 6.951 -24.247 1.00 91.56 88 LYS A O 1
ATOM 676 N N . SER A 1 89 ? 13.354 5.632 -22.608 1.00 92.44 89 SER A N 1
ATOM 677 C CA . SER A 1 89 ? 14.510 5.849 -21.734 1.00 92.44 89 SER A CA 1
ATOM 678 C C . SER A 1 89 ? 15.691 4.965 -22.151 1.00 92.44 89 SER A C 1
ATOM 680 O O . SER A 1 89 ? 15.562 4.048 -22.959 1.00 92.44 89 SER A O 1
ATOM 682 N N . ASN A 1 90 ? 16.875 5.187 -21.583 1.00 89.88 90 ASN A N 1
ATOM 683 C CA . ASN A 1 90 ? 18.007 4.266 -21.758 1.00 89.88 90 ASN A CA 1
ATOM 684 C C . ASN A 1 90 ? 17.926 3.021 -20.846 1.00 89.88 90 ASN A C 1
ATOM 686 O O . ASN A 1 90 ? 18.907 2.293 -20.728 1.00 89.88 90 ASN A O 1
ATOM 690 N N . ASN A 1 91 ? 16.783 2.782 -20.193 1.00 90.62 91 ASN A N 1
ATOM 691 C CA . ASN A 1 91 ? 16.494 1.586 -19.397 1.00 90.62 91 ASN A CA 1
ATOM 692 C C . ASN A 1 91 ? 15.442 0.703 -20.091 1.00 90.62 91 ASN A C 1
ATOM 694 O O . ASN A 1 91 ? 14.477 0.257 -19.474 1.00 90.62 91 ASN A O 1
ATOM 698 N N . THR A 1 92 ? 15.579 0.517 -21.403 1.00 91.31 92 THR A N 1
ATOM 699 C CA . THR A 1 92 ? 14.681 -0.323 -22.203 1.00 91.31 92 THR A CA 1
ATOM 700 C C . THR A 1 92 ? 15.427 -0.962 -23.374 1.00 91.31 92 THR A C 1
ATOM 702 O O . THR A 1 92 ? 16.591 -0.645 -23.635 1.00 91.31 92 THR A O 1
ATOM 705 N N . VAL A 1 93 ? 14.753 -1.876 -24.069 1.00 91.44 93 VAL A N 1
ATOM 706 C CA . VAL A 1 93 ? 15.268 -2.577 -25.249 1.00 91.44 93 VAL A CA 1
ATOM 707 C C . VAL A 1 93 ? 15.115 -1.693 -26.493 1.00 91.44 93 VAL A C 1
ATOM 709 O O . VAL A 1 93 ? 14.052 -1.113 -26.753 1.00 91.44 93 VAL A O 1
ATOM 712 N N . TYR A 1 94 ? 16.191 -1.610 -27.275 1.00 91.69 94 TYR A N 1
ATOM 713 C CA . TYR A 1 94 ? 16.231 -0.932 -28.569 1.00 91.69 94 TYR A CA 1
ATOM 714 C C . TYR A 1 94 ? 16.188 -1.990 -29.672 1.00 91.69 94 TYR A C 1
ATOM 716 O O . TYR A 1 94 ? 17.045 -2.869 -29.717 1.00 91.69 94 TYR A O 1
ATOM 724 N N . ASN A 1 95 ? 15.170 -1.905 -30.528 1.00 91.56 95 ASN A N 1
ATOM 725 C CA . ASN A 1 95 ? 14.972 -2.807 -31.660 1.00 91.56 95 ASN A CA 1
ATOM 726 C C . ASN A 1 95 ? 15.434 -2.113 -32.944 1.00 91.56 95 ASN A C 1
ATOM 728 O O . ASN A 1 95 ? 15.426 -0.884 -32.997 1.00 91.56 95 ASN A O 1
ATOM 732 N N . ALA A 1 96 ? 15.779 -2.902 -33.961 1.00 90.38 96 ALA A N 1
ATOM 733 C CA . ALA A 1 96 ? 16.134 -2.385 -35.277 1.00 90.38 96 ALA A CA 1
ATOM 734 C C . ALA A 1 96 ? 14.950 -1.645 -35.922 1.00 90.38 96 ALA A C 1
ATOM 736 O O . ALA A 1 96 ? 13.822 -2.147 -35.903 1.00 90.38 96 ALA A O 1
ATOM 737 N N . THR A 1 97 ? 15.208 -0.478 -36.513 1.00 89.62 97 THR A N 1
ATOM 738 C CA . THR A 1 97 ? 14.171 0.325 -37.192 1.00 89.62 97 THR A CA 1
ATOM 739 C C . THR A 1 97 ? 13.778 -0.264 -38.550 1.00 89.62 97 THR A C 1
ATOM 741 O O . THR A 1 97 ? 12.680 -0.018 -39.043 1.00 89.62 97 THR A O 1
ATOM 744 N N . SER A 1 98 ? 14.660 -1.055 -39.165 1.00 88.31 98 SER A N 1
ATOM 745 C CA . SER A 1 98 ? 14.438 -1.665 -40.478 1.00 88.31 98 SER A CA 1
ATOM 746 C C . SER A 1 98 ? 15.047 -3.063 -40.566 1.00 88.31 98 SER A C 1
ATOM 748 O O . SER A 1 98 ? 15.933 -3.425 -39.790 1.00 88.31 98 SER A O 1
ATOM 750 N N . VAL A 1 99 ? 14.549 -3.856 -41.514 1.00 88.94 99 VAL A N 1
ATOM 751 C CA . VAL A 1 99 ? 15.114 -5.166 -4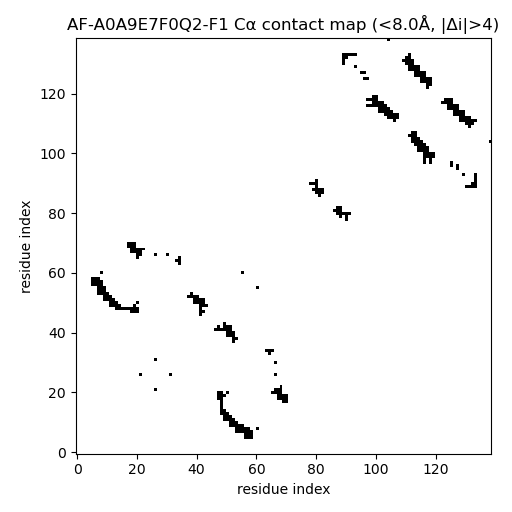1.852 1.00 88.94 99 VAL A CA 1
ATOM 752 C C . VAL A 1 99 ? 16.300 -4.953 -42.790 1.00 88.94 99 VAL A C 1
ATOM 754 O O . VAL A 1 99 ? 16.185 -4.240 -43.782 1.00 88.94 99 VAL A O 1
ATOM 757 N N . GLY A 1 100 ? 17.437 -5.578 -42.496 1.00 89.50 100 GLY A N 1
ATOM 758 C CA . GLY A 1 100 ? 18.637 -5.445 -43.315 1.00 89.50 100 GLY A CA 1
ATOM 759 C C . GLY A 1 100 ? 19.860 -6.091 -42.679 1.00 89.50 100 GLY A C 1
ATOM 760 O O . GLY A 1 100 ? 19.761 -6.784 -41.664 1.00 89.50 100 GLY A O 1
ATOM 761 N N . ILE A 1 101 ? 21.021 -5.853 -43.284 1.00 89.38 101 ILE A N 1
ATOM 762 C CA . ILE A 1 101 ? 22.317 -6.328 -42.791 1.00 89.38 101 ILE A CA 1
ATOM 763 C C . ILE A 1 101 ? 22.996 -5.189 -42.027 1.00 89.38 101 ILE A C 1
ATOM 765 O O . ILE A 1 101 ? 23.064 -4.060 -42.516 1.00 89.38 101 ILE A O 1
ATOM 769 N N . VAL A 1 102 ? 23.521 -5.480 -40.835 1.00 91.06 102 VAL A N 1
ATOM 770 C CA . VAL A 1 102 ? 24.342 -4.523 -40.082 1.00 91.06 102 VAL A CA 1
ATOM 771 C C . VAL A 1 102 ? 25.663 -4.336 -40.821 1.00 91.06 102 VAL A C 1
ATOM 773 O O . VAL A 1 102 ? 26.452 -5.269 -40.937 1.00 91.06 102 VAL A O 1
ATOM 776 N N . SER A 1 103 ? 25.903 -3.133 -41.336 1.00 90.50 103 SER A N 1
ATOM 777 C CA . SER A 1 103 ? 27.140 -2.814 -42.052 1.00 90.50 103 SER A CA 1
ATOM 778 C C . SER A 1 103 ? 28.217 -2.258 -41.132 1.00 90.50 103 SER A C 1
ATOM 780 O O . SER A 1 103 ? 29.406 -2.435 -41.396 1.00 90.50 103 SER A O 1
ATOM 782 N N . ARG A 1 104 ? 27.819 -1.554 -40.063 1.00 91.12 104 ARG A N 1
ATOM 783 C CA . ARG A 1 104 ? 28.758 -0.884 -39.161 1.00 91.12 104 ARG A CA 1
ATOM 784 C C . ARG A 1 104 ? 28.165 -0.645 -37.779 1.00 91.12 104 ARG A C 1
ATOM 786 O O . ARG A 1 104 ? 27.027 -0.199 -37.658 1.00 91.12 104 ARG A O 1
ATOM 793 N N . ILE A 1 105 ? 28.988 -0.843 -36.750 1.00 92.50 105 ILE A N 1
ATOM 794 C CA . ILE A 1 105 ? 28.687 -0.480 -35.363 1.00 92.50 105 ILE A CA 1
ATOM 795 C C . ILE A 1 105 ? 29.787 0.456 -34.861 1.00 92.50 105 ILE A C 1
ATOM 797 O O . ILE A 1 105 ? 30.956 0.075 -34.800 1.00 92.50 105 ILE A O 1
ATOM 801 N N . VAL A 1 106 ? 29.422 1.681 -34.484 1.00 94.12 106 VAL A N 1
ATOM 802 C CA . VAL A 1 106 ? 30.353 2.679 -33.937 1.00 94.12 106 VAL A CA 1
ATOM 803 C C . VAL A 1 106 ? 29.982 2.989 -32.494 1.00 94.12 106 VAL A C 1
ATOM 805 O O . VAL A 1 106 ? 28.852 3.376 -32.204 1.00 94.12 106 VAL A O 1
ATOM 808 N N . ARG A 1 107 ? 30.938 2.853 -31.572 1.00 92.31 107 ARG A N 1
ATOM 809 C CA . ARG A 1 107 ? 30.767 3.284 -30.179 1.00 92.31 107 ARG A CA 1
ATOM 810 C C . ARG A 1 107 ? 31.060 4.781 -30.065 1.00 92.31 107 ARG A C 1
ATOM 812 O O . ARG A 1 107 ? 32.131 5.219 -30.475 1.00 92.31 107 ARG A O 1
ATOM 819 N N . LYS A 1 108 ? 30.140 5.558 -29.487 1.00 91.25 108 LYS A N 1
ATOM 820 C CA . LYS A 1 108 ? 30.321 7.011 -29.300 1.00 91.25 108 LYS A CA 1
ATOM 821 C C . LYS A 1 108 ? 31.176 7.311 -28.066 1.00 91.25 108 LYS A C 1
ATOM 823 O O . LYS A 1 108 ? 31.16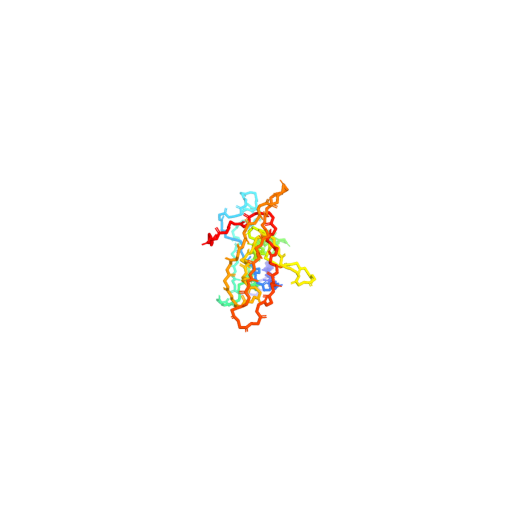2 6.554 -27.095 1.00 91.25 108 LYS A O 1
ATOM 828 N N . GLU A 1 109 ? 31.876 8.447 -28.079 1.00 86.56 109 GLU A N 1
ATOM 829 C CA . GLU A 1 109 ? 32.792 8.868 -27.002 1.00 86.56 109 GLU A CA 1
ATOM 830 C C . GLU A 1 109 ? 32.110 8.949 -25.627 1.00 86.56 109 GLU A C 1
ATOM 832 O O . GLU A 1 109 ? 32.661 8.501 -24.626 1.00 86.56 109 GLU A O 1
ATOM 837 N N . LYS A 1 110 ? 30.868 9.453 -25.578 1.00 84.44 110 LYS A N 1
ATOM 838 C CA . LYS A 1 110 ? 30.063 9.562 -24.345 1.00 84.44 110 LYS A CA 1
ATOM 839 C C . LYS A 1 110 ? 29.309 8.270 -23.985 1.00 84.44 110 LYS A C 1
ATOM 841 O O . LYS A 1 110 ? 28.416 8.289 -23.141 1.00 84.44 110 LYS A O 1
ATOM 846 N N . GLY A 1 111 ? 29.655 7.150 -24.620 1.00 85.38 111 GLY A N 1
ATOM 847 C CA . GLY A 1 111 ? 28.911 5.894 -24.557 1.00 85.38 111 GLY A CA 1
ATOM 848 C C . GLY A 1 111 ? 27.749 5.839 -25.553 1.00 85.38 111 GLY A C 1
ATOM 849 O O . GLY A 1 111 ? 27.419 6.823 -26.210 1.00 85.38 111 GLY A O 1
ATOM 850 N N . GLY A 1 112 ? 27.123 4.666 -25.660 1.00 89.38 112 GLY A N 1
ATOM 851 C CA . GLY A 1 112 ? 26.104 4.401 -26.677 1.00 89.38 112 GLY A CA 1
ATOM 852 C C . GLY A 1 112 ? 26.702 3.995 -28.026 1.00 89.38 112 GLY A C 1
ATOM 853 O O . GLY A 1 112 ? 27.926 3.913 -28.186 1.00 89.38 112 GLY A O 1
ATOM 854 N N . TYR A 1 113 ? 25.820 3.710 -28.980 1.00 93.56 113 TYR A N 1
ATOM 855 C CA . TYR A 1 113 ? 26.164 3.099 -30.259 1.00 93.56 113 TYR A CA 1
ATOM 856 C C . TYR A 1 113 ? 25.411 3.750 -31.412 1.00 93.56 113 TYR A C 1
ATOM 858 O O . TYR A 1 113 ? 24.273 4.193 -31.266 1.00 93.56 113 TYR A O 1
ATOM 866 N N . GLU A 1 114 ? 26.064 3.780 -32.562 1.00 93.69 114 GLU A N 1
ATOM 867 C CA . GLU A 1 114 ? 25.460 4.070 -33.853 1.00 93.69 114 GLU A CA 1
ATOM 868 C C . GLU A 1 114 ? 25.560 2.814 -34.711 1.00 93.69 114 GLU A C 1
ATOM 870 O O . GLU A 1 114 ? 26.665 2.334 -34.980 1.00 93.69 114 GLU A O 1
ATOM 875 N N . ILE A 1 115 ? 24.411 2.253 -35.074 1.00 92.81 115 ILE A N 1
ATOM 876 C CA . ILE A 1 115 ? 24.308 1.023 -35.853 1.00 92.81 115 ILE A CA 1
ATOM 877 C C . ILE A 1 115 ? 23.782 1.395 -37.233 1.00 92.81 115 ILE A C 1
ATOM 879 O O . ILE A 1 115 ? 22.672 1.901 -37.365 1.00 92.81 115 ILE A O 1
ATOM 883 N N . THR A 1 116 ? 24.587 1.158 -38.263 1.00 92.75 116 THR A N 1
ATOM 884 C CA . THR A 1 116 ? 24.177 1.340 -39.655 1.00 92.75 116 THR A CA 1
ATOM 885 C C . THR A 1 116 ? 23.636 0.018 -40.189 1.00 92.75 116 THR A C 1
ATOM 887 O O . THR A 1 116 ? 24.342 -0.993 -40.188 1.00 92.75 116 THR A O 1
ATOM 890 N N . ILE A 1 117 ? 22.385 0.034 -40.639 1.00 92.00 117 ILE A N 1
ATOM 891 C CA . ILE A 1 117 ? 21.679 -1.098 -41.240 1.00 92.00 117 ILE A CA 1
ATOM 892 C C . ILE A 1 117 ? 21.460 -0.775 -42.714 1.00 92.00 117 ILE A C 1
ATOM 894 O O . ILE A 1 117 ? 20.993 0.313 -43.052 1.00 92.00 117 ILE A O 1
ATOM 898 N N . VAL A 1 118 ? 21.816 -1.707 -43.592 1.00 90.31 118 VAL A N 1
ATOM 899 C CA . VAL A 1 118 ? 21.625 -1.575 -45.039 1.00 90.31 118 VAL A CA 1
ATOM 900 C C . VAL A 1 118 ? 20.511 -2.515 -45.471 1.00 90.31 118 VAL A C 1
ATOM 902 O O . VAL A 1 118 ? 20.600 -3.727 -45.254 1.00 90.31 118 VAL A O 1
ATOM 905 N N . ASP A 1 119 ? 19.468 -1.953 -46.078 1.00 85.75 119 ASP A N 1
ATOM 906 C CA . ASP A 1 119 ? 18.390 -2.726 -46.688 1.00 85.75 119 ASP A CA 1
ATOM 907 C C . ASP A 1 119 ? 18.938 -3.512 -47.886 1.00 85.75 119 ASP A C 1
ATOM 909 O O . ASP A 1 119 ? 19.572 -2.961 -48.792 1.00 85.75 119 ASP A O 1
ATOM 913 N N . VAL A 1 120 ? 18.665 -4.812 -47.883 1.00 76.50 120 VAL A N 1
ATOM 914 C CA . VAL A 1 120 ? 19.110 -5.776 -48.894 1.00 76.50 120 VAL A CA 1
ATOM 915 C C . VAL A 1 120 ? 18.441 -5.550 -50.256 1.00 76.50 120 VAL A C 1
ATOM 917 O O . VAL A 1 120 ? 18.973 -5.980 -51.275 1.00 76.50 120 VAL A O 1
ATOM 920 N N . SER A 1 121 ? 17.286 -4.883 -50.281 1.00 74.75 121 SER A N 1
ATOM 921 C CA . SER A 1 121 ? 16.421 -4.763 -51.463 1.00 74.75 121 SER A CA 1
ATOM 922 C C . SER A 1 121 ? 16.703 -3.502 -52.280 1.00 74.75 121 SER A C 1
ATOM 924 O O . SER A 1 121 ? 16.668 -3.536 -53.507 1.00 74.75 121 SER A O 1
ATOM 926 N N . TYR A 1 122 ? 16.992 -2.386 -51.604 1.00 72.38 122 TYR A N 1
ATOM 927 C CA . TYR A 1 122 ? 17.098 -1.058 -52.228 1.00 72.38 122 TYR A CA 1
ATOM 928 C C . TYR A 1 122 ? 18.422 -0.338 -51.934 1.00 72.38 122 TYR A C 1
ATOM 930 O O . TYR A 1 122 ? 18.657 0.753 -52.451 1.00 72.38 122 TYR A O 1
ATOM 938 N N . GLY A 1 123 ? 19.290 -0.909 -51.088 1.00 76.69 123 GLY A N 1
ATOM 939 C CA . GLY A 1 123 ? 20.554 -0.283 -50.683 1.00 76.69 123 GLY A CA 1
ATOM 940 C C . GLY A 1 123 ? 20.386 0.956 -49.795 1.00 76.69 123 GLY A C 1
ATOM 941 O O . GLY A 1 123 ? 21.361 1.664 -49.534 1.00 76.69 123 GLY A O 1
ATOM 942 N N . HIS A 1 124 ? 19.166 1.233 -49.323 1.00 85.19 124 HIS A N 1
ATOM 943 C CA . HIS A 1 124 ? 18.903 2.310 -48.377 1.00 85.19 124 HIS A CA 1
ATOM 944 C C . HIS A 1 124 ? 19.597 2.027 -47.045 1.00 85.19 124 HIS A C 1
ATOM 946 O O . HIS A 1 124 ? 19.573 0.906 -46.538 1.00 85.19 124 HIS A O 1
ATOM 952 N N . GLN A 1 125 ? 20.219 3.061 -46.481 1.00 89.00 125 GLN A N 1
ATOM 953 C CA . GLN A 1 125 ? 20.900 2.976 -45.195 1.00 89.00 125 GLN A CA 1
ATOM 954 C C . GLN A 1 125 ? 20.044 3.635 -44.122 1.00 89.00 125 GLN A C 1
ATOM 956 O O . GLN A 1 125 ? 19.628 4.785 -44.269 1.00 89.00 125 GLN A O 1
ATOM 961 N N . VAL A 1 126 ? 19.818 2.912 -43.033 1.00 91.31 126 VAL A N 1
ATOM 962 C CA . V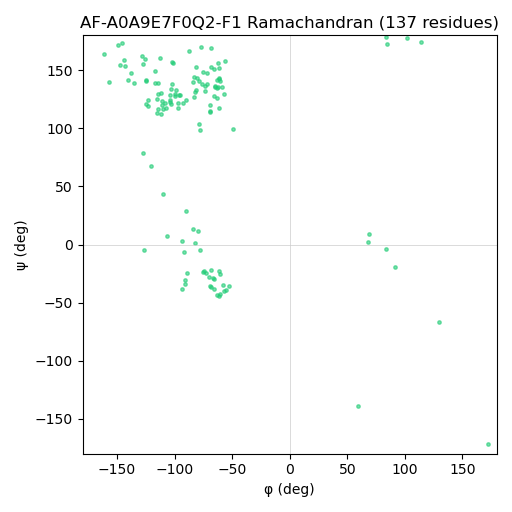AL A 1 126 ? 19.157 3.409 -41.829 1.00 91.31 126 VAL A CA 1
ATOM 963 C C . VAL A 1 126 ? 20.173 3.410 -40.698 1.00 91.31 126 VAL A C 1
ATOM 965 O O . VAL A 1 126 ? 20.996 2.502 -40.578 1.00 91.31 126 VAL A O 1
ATOM 968 N N . VAL A 1 127 ? 20.142 4.461 -39.885 1.00 92.06 127 VAL A N 1
ATOM 969 C CA . VAL A 1 127 ? 21.056 4.629 -38.758 1.00 92.06 127 VAL A CA 1
ATOM 970 C C . VAL A 1 127 ? 20.260 4.604 -37.464 1.00 92.06 127 VAL A C 1
ATOM 972 O O . VAL A 1 127 ? 19.498 5.527 -37.177 1.00 92.06 127 VAL A O 1
ATOM 975 N N . ASP A 1 128 ? 20.487 3.565 -36.669 1.00 91.69 128 ASP A N 1
ATOM 976 C CA . ASP A 1 128 ? 19.893 3.402 -35.351 1.00 91.69 128 ASP A CA 1
ATOM 977 C C . ASP A 1 128 ? 20.847 3.923 -34.276 1.00 91.69 128 ASP A C 1
ATOM 979 O O . ASP A 1 128 ? 22.026 3.559 -34.214 1.00 91.69 128 ASP A O 1
ATOM 983 N N . ILE A 1 129 ? 20.328 4.785 -33.403 1.00 91.75 129 ILE A N 1
ATOM 984 C CA . ILE A 1 129 ? 21.093 5.395 -32.315 1.00 91.75 129 ILE A CA 1
ATOM 985 C C . ILE A 1 129 ? 20.651 4.769 -30.994 1.00 91.75 129 ILE A C 1
ATOM 987 O O . ILE A 1 129 ? 19.507 4.922 -30.569 1.00 91.75 129 ILE A O 1
ATOM 991 N N . ILE A 1 130 ? 21.584 4.104 -30.314 1.00 92.44 130 ILE A N 1
ATOM 992 C CA . ILE A 1 130 ? 21.381 3.544 -28.977 1.00 92.44 130 ILE A CA 1
ATOM 993 C C . ILE A 1 130 ? 22.087 4.456 -27.964 1.00 92.44 130 ILE A C 1
ATOM 995 O O . ILE A 1 130 ? 23.299 4.666 -28.081 1.00 92.44 130 ILE A O 1
ATOM 999 N N . PRO A 1 131 ? 21.383 5.008 -26.960 1.00 93.25 131 PRO A N 1
ATOM 1000 C CA . PRO A 1 131 ? 22.005 5.854 -25.947 1.00 93.25 131 PRO A CA 1
ATOM 1001 C C . PRO A 1 131 ? 22.951 5.052 -25.034 1.00 93.25 131 PRO A C 1
ATOM 1003 O O . PRO A 1 131 ? 22.947 3.822 -25.049 1.00 93.25 131 PRO A O 1
ATOM 1006 N N . PRO A 1 132 ? 23.764 5.716 -24.196 1.00 92.38 132 PRO A N 1
ATOM 1007 C CA . PRO A 1 132 ? 24.587 5.033 -23.202 1.00 92.38 132 PRO A CA 1
ATOM 1008 C C . PRO A 1 132 ? 23.744 4.195 -22.228 1.00 92.38 132 PRO A C 1
ATOM 1010 O O . PRO A 1 132 ? 22.740 4.678 -21.702 1.00 92.38 132 PRO A O 1
ATOM 1013 N N . GLY A 1 133 ? 24.183 2.966 -21.943 1.00 90.44 133 GLY A N 1
ATOM 1014 C CA . GLY A 1 133 ? 23.550 2.060 -20.977 1.00 90.44 133 GLY A CA 1
ATOM 1015 C C . GLY A 1 133 ? 23.302 0.664 -21.557 1.00 90.44 133 GLY A C 1
ATOM 1016 O O . GLY A 1 133 ? 23.955 -0.281 -21.113 1.00 90.44 133 GLY A O 1
ATOM 1017 N N . PRO A 1 134 ? 22.412 0.516 -22.556 1.00 90.81 134 PRO A N 1
ATOM 1018 C CA . PRO A 1 134 ? 22.176 -0.756 -23.231 1.00 90.81 134 PRO A CA 1
ATOM 1019 C C . PRO A 1 134 ? 23.438 -1.307 -23.914 1.00 90.81 134 PRO A C 1
ATOM 1021 O O . PRO A 1 134 ? 24.215 -0.563 -24.517 1.00 90.81 134 PRO A O 1
ATOM 1024 N N . LYS A 1 135 ? 23.627 -2.630 -23.835 1.00 89.25 135 LYS A N 1
ATOM 1025 C CA . LYS A 1 135 ? 24.723 -3.354 -24.492 1.00 89.25 135 LYS A CA 1
ATOM 1026 C C . LYS A 1 135 ? 24.210 -4.010 -25.786 1.00 89.25 135 LYS A C 1
ATOM 1028 O O . LYS A 1 135 ? 23.208 -4.720 -25.712 1.00 89.25 135 LYS A O 1
ATOM 1033 N N . PRO A 1 136 ? 24.873 -3.826 -26.942 1.00 87.94 136 PRO A N 1
ATOM 1034 C CA . PRO A 1 136 ? 24.505 -4.507 -28.179 1.00 87.94 136 PRO A CA 1
ATOM 1035 C C . PRO A 1 136 ? 24.673 -6.023 -28.051 1.00 87.94 136 PRO A C 1
ATOM 1037 O O . PRO A 1 136 ? 25.636 -6.495 -27.444 1.00 87.94 136 PRO A O 1
ATOM 1040 N N . LEU A 1 137 ? 23.744 -6.770 -28.647 1.00 89.38 137 LEU A N 1
ATOM 1041 C CA . LEU A 1 137 ? 23.801 -8.234 -28.770 1.00 89.38 137 LEU A CA 1
ATOM 1042 C C . LEU A 1 137 ? 24.130 -8.692 -30.201 1.00 89.38 137 LEU A C 1
ATOM 1044 O O . LEU A 1 137 ? 24.066 -9.878 -30.500 1.00 89.38 137 LEU A O 1
ATOM 1048 N N . VAL A 1 138 ? 24.467 -7.744 -31.074 1.00 85.62 138 VAL A N 1
ATOM 1049 C CA . VAL A 1 138 ? 24.839 -7.954 -32.476 1.00 85.62 138 VAL A CA 1
ATOM 1050 C C . VAL A 1 138 ? 26.282 -7.496 -32.694 1.00 85.62 138 VAL A C 1
ATOM 1052 O O . VAL A 1 138 ? 26.749 -6.593 -31.991 1.00 85.62 138 VAL A O 1
ATOM 1055 N N . SER A 1 139 ? 26.976 -8.136 -33.636 1.00 77.69 139 SER A N 1
ATOM 1056 C CA . SER A 1 139 ? 28.385 -7.903 -33.984 1.00 77.69 139 SER A CA 1
ATOM 1057 C C . SER A 1 139 ? 28.545 -7.639 -35.468 1.00 77.69 139 SER A C 1
ATOM 1059 O O . SER A 1 139 ? 27.918 -8.413 -36.226 1.00 77.69 139 SER A O 1
#

pLDDT: mean 89.15, std 6.04, range [60.28, 96.12]

Organism: NCBI:txid320322

Sequence (139 aa):
NGKKGALNVGAVLILPDGFELAPLDRISPELKEKIGNLSFQSYRPNKRNIIVIGPVPGQKYSEIIFPILSPEPGGNRGRGQIYHDGSKSNNTVYNATSVGIVSRIVRKEKGGYEITIVDVSYGHQVVDIIPPGPKPLVS

Secondary structure (DSSP, 8-state):
-----PPEEEEEEE--TT-EEPPTTTS-HHHHHHHTT---EEEETTEEEEEEEEEEETTT-SS----EEPPPP----S--SB-TTSPBPSSSPPPPSSSSEEEEEEE-TTS-EEEEEE-TTT--EEEEEEPSSPPP---

Foldseek 3Di:
DPDDDADFDKDKAAAPPQKAADDPVPADPVRCVVQDPWDWDAPDPVGRRIIITDRDGCVVPVDHDTRMDHHDDPDDPDDDQADPVRDGDLPDDDDDPDDADFPDWDADPQGWIWTWGAHPPPRDIDIDTRHHDDDDPDD

Solvent-accessible surface area (backbone atoms only — not comparable to full-atom values): 8971 Å² total; per-residue (Å²): 135,91,65,91,73,86,60,65,38,66,54,75,48,82,54,62,88,66,30,31,70,47,56,80,88,78,52,50,72,71,57,48,61,75,43,53,92,69,67,79,40,53,76,40,97,92,35,54,26,30,38,34,38,62,84,39,58,29,90,81,47,80,71,84,75,78,63,69,33,76,57,80,73,88,76,80,82,78,78,65,44,59,46,97,87,70,48,74,39,61,62,52,90,84,75,78,92,67,78,56,48,79,77,44,77,44,76,44,94,87,48,24,38,41,37,34,31,32,27,85,87,77,68,50,75,45,76,46,77,45,57,48,76,61,77,83,92,74,131

Mean predicted aligned error: 13.77 Å

Radius of gyration: 31.75 Å; Cα contacts (8 Å, |Δi|>4): 197; chains: 1; bounding box: 68×23×90 Å